Protein AF-A0A3D3F5W1-F1 (afdb_monomer)

pLDDT: mean 97.92, std 2.26, range [75.38, 98.94]

Sequence (136 aa):
VVKTFKEQQRKDGLGPYSFLRVTDRALDTVPNDGYGHPVNPVGLIVSTFRPSDDASTFGFLVPSNLFAVTSLREVAELSEKVTQDKSFSLVCTALADEVQQAIETYAITTHPKYGRVYAFEVDGFGNTYFMDDANV

Radius of gyration: 15.73 Å; Cα contacts (8 Å, |Δi|>4): 222; chains: 1; bounding box: 45×33×44 Å

Structure (mmCIF, N/CA/C/O backbone):
data_AF-A0A3D3F5W1-F1
#
_entry.id   AF-A0A3D3F5W1-F1
#
loop_
_atom_site.group_PDB
_atom_site.id
_atom_site.type_symbol
_atom_site.label_atom_id
_atom_site.label_alt_id
_atom_site.label_comp_id
_atom_site.label_asym_id
_atom_site.label_entity_id
_atom_site.label_seq_id
_atom_site.pdbx_PDB_ins_code
_atom_site.Cartn_x
_atom_site.Cartn_y
_atom_site.Cartn_z
_atom_site.occupancy
_atom_site.B_iso_or_equiv
_atom_site.auth_seq_id
_atom_site.auth_comp_id
_atom_site.auth_asym_id
_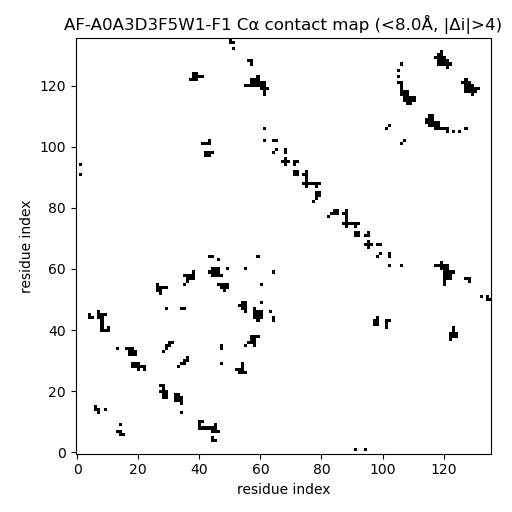atom_site.auth_atom_id
_atom_site.pdbx_PDB_model_num
ATOM 1 N N . VAL A 1 1 ? -2.812 4.359 12.621 1.00 92.44 1 VAL A N 1
ATOM 2 C CA . VAL A 1 1 ? -3.001 3.473 11.448 1.00 92.44 1 VAL A CA 1
ATOM 3 C C . VAL A 1 1 ? -3.776 4.171 10.335 1.00 92.44 1 VAL A C 1
ATOM 5 O O . VAL A 1 1 ? -3.132 4.595 9.391 1.00 92.44 1 VAL A O 1
ATOM 8 N N . VAL A 1 2 ? -5.094 4.407 10.460 1.00 97.62 2 VAL A N 1
ATOM 9 C CA . VAL A 1 2 ? -5.916 5.045 9.398 1.00 97.62 2 VAL A CA 1
ATOM 10 C C . VAL A 1 2 ? -5.320 6.351 8.866 1.00 97.62 2 VAL A C 1
ATOM 12 O O . VAL A 1 2 ? -5.242 6.531 7.657 1.00 97.62 2 VAL A O 1
ATOM 15 N N . LYS A 1 3 ? -4.877 7.250 9.758 1.00 98.31 3 LYS A N 1
ATOM 16 C CA . LYS A 1 3 ? -4.212 8.504 9.370 1.00 98.31 3 LYS A CA 1
ATOM 17 C C . LYS A 1 3 ? -3.035 8.242 8.421 1.00 98.31 3 LYS A C 1
ATOM 19 O O . LYS A 1 3 ? -3.012 8.786 7.329 1.00 98.31 3 LYS A O 1
ATOM 24 N N . THR A 1 4 ? -2.121 7.362 8.821 1.00 98.62 4 THR A N 1
ATOM 25 C CA . THR A 1 4 ? -0.933 6.988 8.044 1.00 98.62 4 THR A CA 1
ATOM 26 C C . THR A 1 4 ? -1.299 6.362 6.702 1.00 98.62 4 THR A C 1
ATOM 28 O O . THR A 1 4 ? -0.712 6.721 5.691 1.00 98.62 4 THR A O 1
ATOM 31 N N . PHE A 1 5 ? -2.291 5.469 6.666 1.00 98.75 5 PHE A N 1
ATOM 32 C CA . PHE A 1 5 ? -2.752 4.875 5.410 1.00 98.75 5 PHE A CA 1
ATOM 33 C C . PHE A 1 5 ? -3.315 5.929 4.456 1.00 98.75 5 PHE A C 1
ATOM 35 O O . PHE A 1 5 ? -2.934 5.944 3.293 1.00 98.75 5 PHE A O 1
ATOM 42 N N . LYS A 1 6 ? -4.135 6.865 4.951 1.00 98.69 6 LYS A N 1
ATOM 43 C CA . LYS A 1 6 ? -4.651 7.981 4.145 1.00 98.69 6 LYS A CA 1
ATOM 44 C C . LYS A 1 6 ? -3.545 8.921 3.665 1.00 98.69 6 LYS A C 1
ATOM 46 O O . LYS A 1 6 ? -3.544 9.316 2.507 1.00 98.69 6 LYS A O 1
ATOM 51 N N . GLU A 1 7 ? -2.572 9.237 4.517 1.00 98.62 7 GLU A N 1
ATOM 52 C CA . GLU A 1 7 ? -1.391 10.019 4.123 1.00 98.62 7 GLU A CA 1
ATOM 53 C C . GLU A 1 7 ? -0.601 9.317 3.008 1.00 98.62 7 GLU A C 1
ATOM 55 O O . GLU A 1 7 ? -0.178 9.961 2.051 1.00 98.62 7 GLU A O 1
ATOM 60 N N . GLN A 1 8 ? -0.459 7.990 3.085 1.00 98.75 8 GLN A N 1
ATOM 61 C CA . GLN A 1 8 ? 0.219 7.185 2.067 1.00 98.75 8 GLN A CA 1
ATOM 62 C C . GLN A 1 8 ? -0.650 6.838 0.848 1.00 98.75 8 GLN A C 1
ATOM 64 O O . GLN A 1 8 ? -0.122 6.284 -0.110 1.00 98.75 8 GLN A O 1
ATOM 69 N N . GLN A 1 9 ? -1.930 7.224 0.797 1.00 98.81 9 GLN A N 1
ATOM 70 C CA . GLN A 1 9 ? -2.658 7.279 -0.481 1.00 98.81 9 GLN A CA 1
ATOM 71 C C . GLN A 1 9 ? -2.150 8.429 -1.369 1.00 98.81 9 GLN A C 1
ATOM 73 O O . GLN A 1 9 ? -2.448 8.453 -2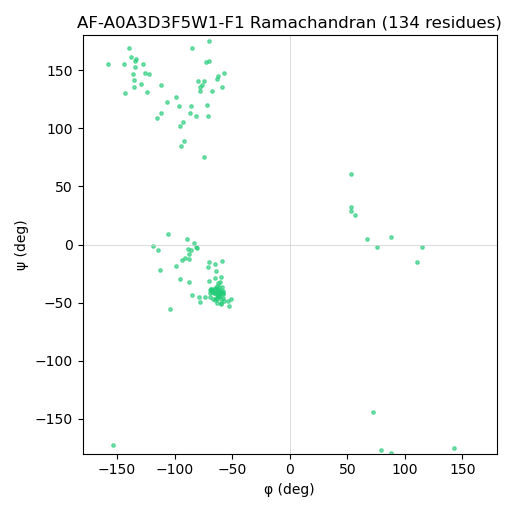.560 1.00 98.81 9 GLN A O 1
ATOM 78 N N . ARG A 1 10 ? -1.392 9.385 -0.797 1.00 98.44 10 ARG A N 1
ATOM 79 C CA . ARG A 1 10 ? -0.700 10.485 -1.495 1.00 98.44 10 ARG A CA 1
ATOM 80 C C . ARG A 1 10 ? -1.589 11.335 -2.415 1.00 98.44 10 ARG A C 1
ATOM 82 O O . ARG A 1 10 ? -1.120 11.909 -3.394 1.00 98.44 10 ARG A O 1
ATOM 89 N N . LYS A 1 11 ? -2.880 11.442 -2.090 1.00 98.31 11 LYS A N 1
ATOM 90 C CA . LYS A 1 11 ? -3.872 12.188 -2.885 1.00 98.31 11 LYS A CA 1
ATOM 91 C C . LYS A 1 11 ? -3.597 13.688 -2.943 1.00 98.31 11 LYS A C 1
ATOM 93 O O . LYS A 1 11 ? -3.762 14.293 -3.995 1.00 98.31 11 LYS A O 1
ATOM 98 N N . ASP A 1 12 ? -3.139 14.255 -1.831 1.00 97.12 12 ASP A N 1
ATOM 99 C CA . ASP A 1 12 ? -2.920 15.699 -1.678 1.00 97.12 12 ASP A CA 1
ATOM 100 C C . ASP A 1 12 ? -1.426 16.083 -1.717 1.00 97.12 12 ASP A C 1
ATOM 102 O O . ASP A 1 12 ? -1.055 17.216 -1.409 1.00 97.12 12 ASP A O 1
ATOM 106 N N . GLY A 1 13 ? -0.546 15.137 -2.067 1.00 96.81 13 GLY A N 1
ATOM 107 C CA . GLY A 1 13 ? 0.903 15.336 -2.131 1.00 96.81 13 GLY A CA 1
ATOM 108 C C . GLY A 1 13 ? 1.702 14.118 -1.666 1.00 96.81 13 GLY A C 1
ATOM 109 O O . GLY A 1 13 ? 1.145 13.072 -1.346 1.00 96.81 13 GLY A O 1
ATOM 110 N N . LEU A 1 14 ? 3.030 14.264 -1.594 1.00 95.94 14 LEU A N 1
ATOM 111 C CA . LEU A 1 14 ? 3.959 13.169 -1.256 1.00 95.94 14 LEU A CA 1
ATOM 112 C C . LEU A 1 14 ? 3.792 12.617 0.172 1.00 95.94 14 LEU A C 1
ATOM 114 O O . LEU A 1 14 ? 4.249 11.513 0.466 1.00 95.94 14 LEU A O 1
ATOM 118 N N . GLY A 1 15 ? 3.112 13.363 1.043 1.00 95.81 15 GLY A N 1
ATOM 119 C CA . GLY A 1 15 ? 2.901 12.993 2.435 1.00 95.81 15 GLY A CA 1
ATOM 120 C C . GLY A 1 15 ? 4.119 13.276 3.325 1.00 95.81 15 GLY A C 1
ATOM 121 O O . GLY A 1 15 ? 5.111 13.852 2.882 1.00 95.81 15 GLY A O 1
ATOM 122 N N . PRO A 1 16 ? 4.037 12.909 4.614 1.00 98.06 16 PRO A N 1
ATOM 123 C CA . PRO A 1 16 ? 5.018 13.310 5.622 1.00 98.06 16 PRO A CA 1
ATOM 124 C C . PRO A 1 16 ? 6.251 12.398 5.704 1.00 98.06 16 PRO A C 1
ATOM 126 O O . PRO A 1 16 ? 7.139 12.661 6.510 1.00 98.06 16 PRO A O 1
ATOM 129 N N . TYR A 1 17 ? 6.291 11.301 4.943 1.00 98.56 17 TYR A N 1
ATOM 130 C CA . TYR A 1 17 ? 7.345 10.294 5.043 1.00 98.56 17 TYR A CA 1
ATOM 131 C C . TYR A 1 17 ? 8.293 10.371 3.847 1.00 98.56 17 TYR A C 1
ATOM 133 O O . TYR A 1 17 ? 7.870 10.190 2.706 1.00 98.56 17 TYR A O 1
ATOM 141 N N . SER A 1 18 ? 9.576 10.565 4.135 1.00 98.44 18 SER A N 1
ATOM 142 C CA . SER A 1 18 ? 10.686 10.329 3.218 1.00 98.44 18 SER A CA 1
ATOM 143 C C . SER A 1 18 ? 11.789 9.569 3.949 1.00 98.44 18 SER A C 1
ATOM 145 O O . SER A 1 18 ? 11.911 9.649 5.175 1.00 98.44 18 SER A O 1
ATOM 147 N N . PHE A 1 19 ? 12.581 8.801 3.207 1.00 98.81 19 PHE A N 1
ATOM 148 C CA . PHE A 1 19 ? 13.645 7.995 3.787 1.00 98.81 19 PHE A CA 1
ATOM 149 C C . PHE A 1 19 ? 14.877 7.949 2.891 1.00 98.81 19 PHE A C 1
ATOM 151 O O . PHE A 1 19 ? 14.789 7.615 1.718 1.00 98.81 19 PHE A O 1
ATOM 158 N N . LEU A 1 20 ? 16.048 8.214 3.463 1.00 98.56 20 LEU A N 1
ATOM 159 C CA . LEU A 1 20 ? 17.333 8.011 2.804 1.00 98.56 20 LEU A CA 1
ATOM 160 C C . LEU A 1 20 ? 18.295 7.341 3.779 1.00 98.56 20 LEU A C 1
ATOM 162 O O . LEU A 1 20 ? 18.348 7.684 4.961 1.00 98.56 20 LEU A O 1
ATOM 166 N N . ARG A 1 21 ? 19.097 6.417 3.259 1.00 98.56 21 ARG A N 1
ATOM 167 C CA . ARG A 1 21 ? 20.212 5.790 3.967 1.00 98.56 21 ARG A CA 1
ATOM 168 C C . ARG A 1 21 ? 21.460 5.870 3.096 1.00 98.56 21 ARG A C 1
ATOM 170 O O . ARG A 1 21 ? 21.396 5.632 1.893 1.00 98.56 21 ARG A O 1
ATOM 177 N N . VAL A 1 22 ? 22.601 6.182 3.709 1.00 98.44 22 VAL A N 1
ATOM 178 C CA . VAL A 1 22 ? 23.911 6.003 3.068 1.00 98.44 22 VAL A CA 1
ATOM 179 C C . VAL A 1 22 ? 24.291 4.535 3.224 1.00 98.44 22 VAL A C 1
ATOM 181 O O . VAL A 1 22 ? 24.511 4.068 4.338 1.00 98.44 22 VAL A O 1
ATOM 184 N N . THR A 1 23 ? 24.289 3.800 2.120 1.00 98.19 23 THR A N 1
ATOM 185 C CA . THR A 1 23 ? 24.445 2.342 2.089 1.00 98.19 23 THR A CA 1
ATOM 186 C C . THR A 1 23 ? 24.937 1.906 0.709 1.00 98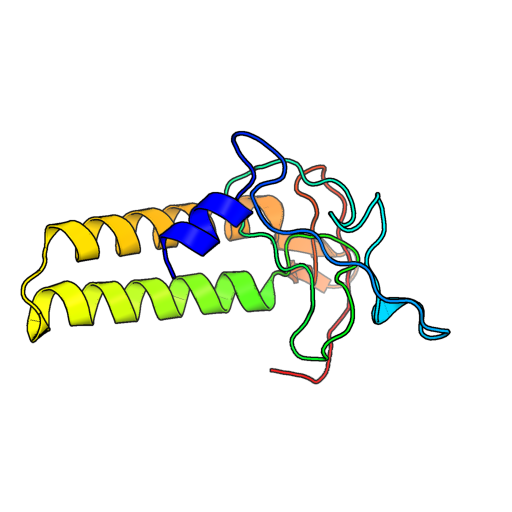.19 23 THR A C 1
ATOM 188 O O . THR A 1 23 ? 24.721 2.613 -0.276 1.00 98.19 23 THR A O 1
ATOM 191 N N . ASP A 1 24 ? 25.606 0.757 0.634 1.00 97.94 24 ASP A N 1
ATOM 192 C CA . ASP A 1 24 ? 25.984 0.092 -0.619 1.00 97.94 24 ASP A CA 1
ATOM 193 C C . ASP A 1 24 ? 24.885 -0.850 -1.148 1.00 97.94 24 ASP A C 1
ATOM 195 O O . ASP A 1 24 ? 24.923 -1.27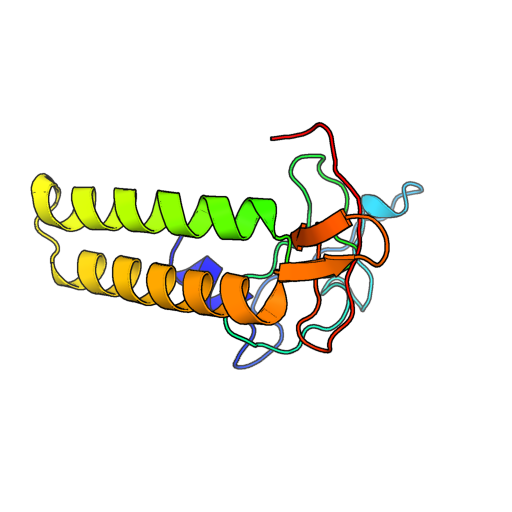2 -2.305 1.00 97.94 24 ASP A O 1
ATOM 199 N N . ARG A 1 25 ? 23.872 -1.147 -0.326 1.00 98.31 25 ARG A N 1
ATOM 200 C CA . ARG A 1 25 ? 22.704 -1.954 -0.691 1.00 98.31 25 ARG A CA 1
ATOM 201 C C . ARG A 1 25 ? 21.621 -1.079 -1.319 1.00 98.31 25 ARG A 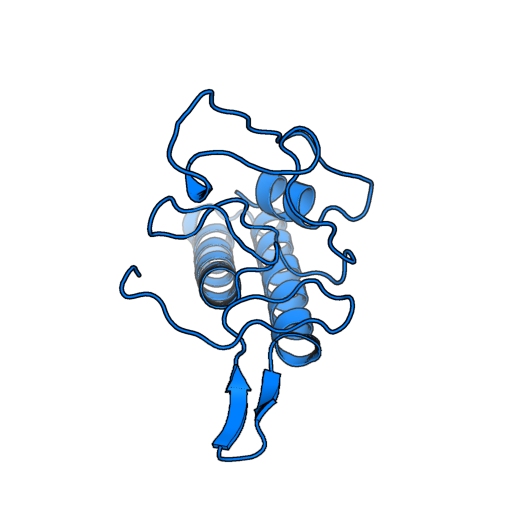C 1
ATOM 203 O O . ARG A 1 25 ? 21.016 -0.251 -0.647 1.00 98.31 25 ARG A O 1
ATOM 210 N N . ALA A 1 26 ? 21.340 -1.282 -2.605 1.00 97.88 26 ALA A N 1
ATOM 211 C CA . ALA A 1 26 ? 20.447 -0.403 -3.367 1.00 97.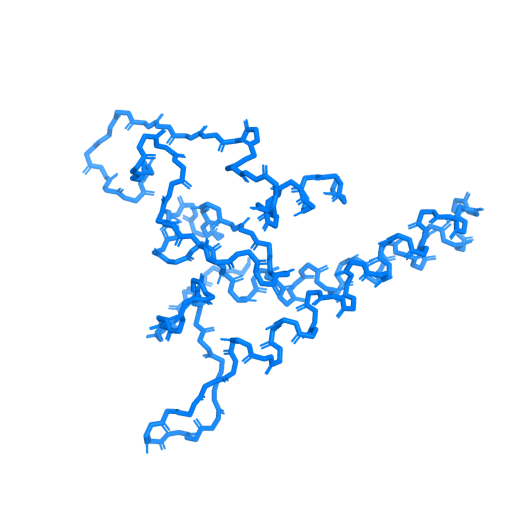88 26 ALA A CA 1
ATOM 212 C C . ALA A 1 26 ? 19.017 -0.300 -2.799 1.00 97.88 26 ALA A C 1
ATOM 214 O O . ALA A 1 26 ? 18.429 0.775 -2.848 1.00 97.88 26 ALA A O 1
ATOM 215 N N . LEU A 1 27 ? 18.474 -1.396 -2.258 1.00 98.00 27 LEU A N 1
ATOM 216 C CA . LEU A 1 27 ? 17.098 -1.456 -1.747 1.00 98.00 27 LEU A CA 1
ATOM 217 C C . LEU A 1 27 ? 16.976 -1.048 -0.270 1.00 98.00 27 LEU A C 1
ATOM 219 O O . LEU A 1 27 ? 15.868 -0.915 0.235 1.00 98.00 27 LEU A O 1
ATOM 223 N N . ASP A 1 28 ? 18.094 -0.766 0.402 1.00 98.31 28 ASP A N 1
ATOM 224 C CA . ASP A 1 28 ? 18.124 -0.237 1.770 1.00 98.31 28 ASP A CA 1
ATOM 225 C C . ASP A 1 28 ? 17.943 1.300 1.808 1.00 98.31 28 ASP A C 1
ATOM 227 O O . ASP A 1 28 ? 18.028 1.917 2.873 1.00 98.31 28 ASP A O 1
ATOM 231 N N . THR A 1 29 ? 17.755 1.945 0.653 1.00 98.50 29 THR A N 1
ATOM 232 C CA . THR A 1 29 ? 17.499 3.383 0.494 1.00 98.50 29 THR A CA 1
ATOM 233 C C . THR A 1 29 ? 16.438 3.607 -0.582 1.00 98.50 29 THR A C 1
ATOM 235 O O . THR A 1 29 ? 16.058 2.678 -1.291 1.00 98.50 29 THR A O 1
ATOM 238 N N . VAL A 1 30 ? 15.924 4.832 -0.700 1.00 98.56 30 VAL A N 1
ATOM 239 C CA . VAL A 1 30 ? 14.736 5.117 -1.513 1.00 98.56 30 VAL A CA 1
ATOM 240 C C . VAL A 1 30 ? 15.047 6.197 -2.561 1.00 98.56 30 VAL A C 1
ATOM 242 O O . VAL A 1 30 ? 15.615 7.236 -2.218 1.00 98.56 30 VAL A O 1
ATOM 245 N N . PRO A 1 31 ? 14.688 5.991 -3.843 1.00 97.81 31 PRO A N 1
ATOM 246 C CA . PRO A 1 31 ? 14.940 6.967 -4.904 1.00 97.81 31 PRO A CA 1
ATOM 247 C C . PRO A 1 31 ? 14.067 8.227 -4.764 1.00 97.81 31 PRO A C 1
ATOM 249 O O . PRO A 1 31 ? 13.176 8.298 -3.916 1.00 97.81 31 PRO A O 1
ATOM 252 N N . ASN A 1 32 ? 14.307 9.214 -5.638 1.00 97.94 32 ASN A N 1
ATOM 253 C CA . ASN A 1 32 ? 13.579 10.492 -5.698 1.00 97.94 32 ASN A CA 1
ATOM 254 C C . ASN A 1 32 ? 13.557 11.217 -4.346 1.00 97.94 32 ASN A C 1
ATOM 256 O O . ASN A 1 32 ? 12.497 11.420 -3.756 1.00 97.94 32 ASN A O 1
ATOM 260 N N . ASP A 1 33 ? 14.748 11.544 -3.838 1.00 97.94 33 ASP A N 1
ATOM 261 C CA . ASP A 1 33 ? 14.948 12.247 -2.563 1.00 97.94 33 ASP A CA 1
ATOM 262 C C . ASP A 1 33 ? 14.231 11.587 -1.371 1.00 97.94 33 ASP A C 1
ATOM 264 O O . ASP A 1 33 ? 13.790 12.243 -0.426 1.00 97.94 33 ASP A O 1
ATOM 268 N N . GLY A 1 34 ? 14.120 10.258 -1.419 1.00 98.25 34 GLY A N 1
ATOM 269 C CA . GLY A 1 34 ? 13.556 9.440 -0.357 1.00 98.25 34 GLY A CA 1
ATOM 270 C C . GLY A 1 34 ? 12.046 9.228 -0.419 1.00 98.25 34 GLY A C 1
ATOM 271 O O . GLY A 1 34 ? 11.489 8.644 0.510 1.00 98.25 34 GLY A O 1
ATOM 272 N N . TYR A 1 35 ? 11.368 9.677 -1.479 1.00 98.44 35 TYR A N 1
ATOM 273 C CA . TYR A 1 35 ? 9.917 9.509 -1.633 1.00 98.44 35 TYR A CA 1
ATOM 274 C C . TYR A 1 35 ? 9.507 8.263 -2.422 1.00 98.44 35 TYR A C 1
ATOM 276 O O . TYR A 1 35 ? 8.333 7.883 -2.386 1.00 98.44 35 TYR A O 1
ATOM 284 N N . GLY A 1 36 ? 10.446 7.614 -3.104 1.00 98.31 36 GLY A N 1
ATOM 285 C CA . GLY A 1 36 ? 10.207 6.414 -3.903 1.00 98.31 36 GLY A CA 1
ATOM 286 C C . GLY A 1 36 ? 9.793 6.750 -5.328 1.00 98.31 36 GLY A C 1
ATOM 287 O O . GLY A 1 36 ? 9.739 7.915 -5.727 1.00 98.31 36 GLY A O 1
ATOM 288 N N . HIS A 1 37 ? 9.531 5.726 -6.136 1.00 98.25 37 HIS A N 1
ATOM 289 C CA . HIS A 1 37 ? 9.017 5.937 -7.487 1.00 98.25 37 HIS A CA 1
ATOM 290 C C . HIS A 1 37 ? 7.638 6.628 -7.451 1.00 98.25 37 HIS A C 1
ATOM 292 O O . HIS A 1 37 ? 6.862 6.383 -6.521 1.00 98.25 37 HIS A O 1
ATOM 298 N N . PRO A 1 38 ? 7.323 7.509 -8.423 1.00 98.12 38 PRO A N 1
ATOM 299 C CA . PRO A 1 38 ? 6.032 8.184 -8.470 1.00 98.12 38 PRO A CA 1
ATOM 300 C C . PRO A 1 38 ? 4.866 7.197 -8.508 1.00 98.12 38 PRO A C 1
ATOM 302 O O . PRO A 1 38 ? 4.960 6.136 -9.120 1.00 98.12 38 PRO A O 1
ATOM 305 N N . VAL A 1 39 ? 3.749 7.593 -7.905 1.00 98.62 39 VAL A N 1
ATOM 306 C CA . VAL A 1 39 ? 2.487 6.854 -7.957 1.00 98.62 39 VAL A CA 1
ATOM 307 C C . VAL A 1 39 ? 1.371 7.763 -8.453 1.00 98.62 39 VAL A C 1
ATOM 309 O O . VAL A 1 39 ? 1.375 8.964 -8.180 1.00 98.62 39 VAL A O 1
ATOM 312 N N . ASN A 1 40 ? 0.402 7.191 -9.159 1.00 98.69 40 ASN A N 1
ATOM 313 C CA . ASN A 1 40 ? -0.879 7.832 -9.414 1.00 98.69 40 ASN A CA 1
ATOM 314 C C . ASN A 1 40 ? -1.792 7.530 -8.214 1.00 98.69 40 ASN A C 1
ATOM 316 O O . ASN A 1 40 ? -2.027 6.351 -7.943 1.00 98.69 40 ASN A O 1
ATOM 320 N N . PRO A 1 41 ? -2.292 8.526 -7.463 1.00 98.50 41 PRO A N 1
ATOM 321 C CA . PRO A 1 41 ? -3.020 8.294 -6.213 1.00 98.50 41 PRO A CA 1
ATOM 322 C C . PRO A 1 41 ? -4.445 7.762 -6.456 1.00 98.50 41 PRO A C 1
ATOM 324 O O . PRO A 1 41 ? -5.441 8.469 -6.311 1.00 98.50 41 PRO A O 1
ATOM 327 N N . VAL A 1 42 ? -4.541 6.482 -6.822 1.00 98.69 42 VAL A N 1
ATOM 328 C CA . VAL A 1 42 ? -5.771 5.803 -7.270 1.00 98.69 42 VAL A CA 1
ATOM 329 C C . VAL A 1 42 ? -6.596 5.159 -6.146 1.00 98.69 42 VAL A C 1
ATOM 331 O O . VAL A 1 42 ? -7.584 4.486 -6.423 1.00 98.69 42 VAL A O 1
ATOM 334 N N . GLY A 1 43 ? -6.195 5.344 -4.885 1.00 98.62 43 GLY A N 1
ATOM 335 C CA . GLY A 1 43 ? -6.878 4.800 -3.700 1.00 98.62 43 GLY A CA 1
ATOM 336 C C . GLY A 1 43 ? -6.111 3.692 -2.972 1.00 98.62 43 GLY A C 1
ATOM 337 O O . GLY A 1 43 ? -6.408 3.423 -1.809 1.00 98.62 43 GLY A O 1
ATOM 338 N N . LEU A 1 44 ? -5.085 3.108 -3.602 1.00 98.88 44 LEU A N 1
ATOM 339 C CA . LEU A 1 44 ? -4.140 2.193 -2.949 1.00 98.88 44 LEU A CA 1
ATOM 340 C C . LEU A 1 44 ? -3.228 2.937 -1.960 1.00 98.88 44 LEU A C 1
ATOM 342 O O . LEU A 1 44 ? -3.027 4.148 -2.059 1.00 98.88 44 LEU A O 1
ATOM 346 N N . ILE A 1 45 ? -2.666 2.196 -1.007 1.00 98.88 45 ILE A N 1
ATOM 347 C CA . ILE A 1 45 ? -1.768 2.704 0.033 1.00 98.88 45 ILE A CA 1
ATOM 348 C C . ILE A 1 45 ? -0.323 2.424 -0.385 1.00 98.88 45 ILE A C 1
ATOM 350 O O . ILE A 1 45 ? 0.026 1.278 -0.686 1.00 98.88 45 ILE A O 1
ATOM 354 N N . VAL A 1 46 ? 0.522 3.457 -0.387 1.00 98.88 46 VAL A N 1
ATOM 355 C CA . VAL A 1 46 ? 1.958 3.301 -0.642 1.00 98.88 46 VAL A CA 1
ATOM 356 C C . VAL A 1 46 ? 2.629 2.543 0.504 1.00 98.88 46 VAL A C 1
ATOM 358 O O . VAL A 1 46 ? 2.474 2.905 1.671 1.00 98.88 46 VAL A O 1
ATOM 361 N N . SER A 1 47 ? 3.432 1.540 0.154 1.00 98.75 47 SER A N 1
ATOM 362 C CA . SER A 1 47 ? 4.402 0.905 1.042 1.00 98.75 47 SER A CA 1
ATOM 363 C C . SER A 1 47 ? 5.797 1.168 0.498 1.00 98.75 47 SER A C 1
ATOM 365 O O . SER A 1 47 ? 6.165 0.621 -0.533 1.00 98.75 47 SER A O 1
ATOM 367 N N . THR A 1 48 ? 6.575 2.014 1.176 1.00 98.62 48 THR A N 1
ATOM 368 C CA . THR A 1 48 ? 7.945 2.349 0.747 1.00 98.62 48 THR A CA 1
ATOM 369 C C . THR A 1 48 ? 8.861 1.121 0.737 1.00 98.62 48 THR A C 1
ATOM 371 O O . THR A 1 48 ? 9.756 1.026 -0.098 1.00 98.62 48 THR A O 1
ATOM 374 N N . PHE A 1 49 ? 8.625 0.184 1.656 1.00 98.75 49 PHE A N 1
ATOM 375 C CA . PHE A 1 49 ? 9.385 -1.052 1.815 1.00 98.75 49 PHE A CA 1
ATOM 376 C C . PHE A 1 49 ? 8.450 -2.262 1.819 1.00 98.75 49 PHE A C 1
ATOM 378 O O . PHE A 1 49 ? 7.261 -2.149 2.136 1.00 98.75 49 PHE A O 1
ATOM 385 N N . ARG A 1 50 ? 8.999 -3.418 1.458 1.00 98.75 50 ARG A N 1
ATOM 386 C CA . ARG A 1 50 ? 8.360 -4.735 1.538 1.00 98.75 50 ARG A CA 1
ATOM 387 C C . ARG A 1 50 ? 8.530 -5.334 2.942 1.00 98.75 50 ARG A C 1
ATOM 389 O O . ARG A 1 50 ? 9.363 -4.849 3.705 1.00 98.75 50 ARG A O 1
ATOM 396 N N . PRO A 1 51 ? 7.826 -6.433 3.270 1.00 98.44 51 PRO A N 1
ATOM 397 C CA . PRO A 1 51 ? 8.101 -7.229 4.471 1.00 98.44 51 PRO A CA 1
ATOM 398 C C . PRO A 1 51 ? 9.527 -7.812 4.546 1.00 98.44 51 PRO A C 1
ATOM 400 O O . PRO A 1 51 ? 9.940 -8.265 5.610 1.00 98.44 51 PRO A O 1
ATOM 403 N N . SER A 1 52 ? 10.280 -7.814 3.439 1.00 98.12 52 SER A N 1
ATOM 404 C CA . SER A 1 52 ? 11.709 -8.163 3.402 1.00 98.12 52 SER A CA 1
ATOM 405 C C . SER A 1 52 ? 12.644 -7.025 3.844 1.00 98.12 52 SER A C 1
ATOM 407 O O . SER A 1 52 ? 13.856 -7.219 3.870 1.00 98.12 52 SER A O 1
ATOM 409 N N . ASP A 1 53 ? 12.097 -5.844 4.153 1.00 98.25 53 ASP A N 1
ATOM 410 C CA . ASP A 1 53 ? 12.799 -4.568 4.356 1.00 98.25 53 ASP A CA 1
ATOM 411 C C . ASP A 1 53 ? 13.456 -3.967 3.097 1.00 98.25 53 ASP A C 1
ATOM 413 O O . ASP A 1 53 ? 14.073 -2.904 3.171 1.00 98.25 53 ASP A O 1
ATOM 417 N N . ASP A 1 54 ? 13.274 -4.576 1.922 1.00 98.56 54 ASP A N 1
ATOM 418 C CA . ASP A 1 54 ? 13.716 -4.003 0.649 1.00 98.56 54 ASP A CA 1
ATOM 419 C C . ASP A 1 54 ? 12.736 -2.938 0.134 1.00 98.56 54 ASP A C 1
ATOM 421 O O . ASP A 1 54 ? 11.514 -3.104 0.206 1.00 98.56 54 ASP A O 1
ATOM 425 N N . ALA A 1 55 ? 13.253 -1.848 -0.438 1.00 98.69 55 ALA A N 1
ATOM 426 C CA . ALA A 1 55 ? 12.441 -0.802 -1.051 1.00 98.69 55 ALA A CA 1
ATOM 427 C C . ALA A 1 55 ? 11.556 -1.353 -2.184 1.00 98.69 55 ALA A C 1
ATOM 429 O O . ALA A 1 55 ? 12.008 -2.109 -3.051 1.00 98.69 55 ALA A O 1
ATOM 430 N N . SER A 1 56 ? 10.292 -0.926 -2.205 1.00 98.69 56 SER A N 1
ATOM 431 C CA . SER A 1 56 ? 9.352 -1.270 -3.273 1.00 98.69 56 SER A CA 1
ATOM 432 C C . SER A 1 56 ? 9.828 -0.711 -4.615 1.00 98.69 56 SER A C 1
ATOM 434 O O . SER A 1 56 ? 10.304 0.427 -4.679 1.00 98.69 56 SER A O 1
ATOM 436 N N . THR A 1 57 ? 9.638 -1.458 -5.701 1.00 98.50 57 THR A N 1
ATOM 437 C CA . THR A 1 57 ? 9.891 -0.948 -7.055 1.00 98.50 57 THR A CA 1
ATOM 438 C C . THR A 1 57 ? 8.743 -0.048 -7.499 1.00 98.50 57 THR A C 1
ATOM 440 O O . THR A 1 57 ? 8.980 1.093 -7.893 1.00 98.50 57 THR A O 1
ATOM 443 N N . PHE A 1 58 ? 7.496 -0.506 -7.359 1.00 98.62 58 PHE A N 1
ATOM 444 C CA . PHE A 1 58 ? 6.322 0.363 -7.465 1.00 98.62 58 PHE A CA 1
ATOM 445 C C . PHE A 1 58 ? 5.627 0.498 -6.114 1.00 98.62 58 PHE A C 1
ATOM 447 O O . PHE A 1 58 ? 5.468 -0.478 -5.386 1.00 98.62 58 PHE A O 1
ATOM 454 N N . GLY A 1 59 ? 5.222 1.725 -5.778 1.00 98.31 59 GLY A N 1
ATOM 455 C CA . GLY A 1 59 ? 4.833 2.072 -4.411 1.00 98.31 59 GLY A CA 1
ATOM 456 C C . GLY A 1 59 ? 3.599 1.339 -3.884 1.00 98.31 59 GLY A C 1
ATOM 457 O O . GLY A 1 59 ? 3.455 1.219 -2.670 1.00 98.31 59 GLY A O 1
ATOM 458 N N . PHE A 1 60 ? 2.706 0.834 -4.742 1.00 98.81 60 PHE A N 1
ATOM 459 C CA . PHE A 1 60 ? 1.551 0.062 -4.287 1.00 98.81 60 PHE A CA 1
ATOM 460 C C . PHE A 1 60 ? 1.871 -1.431 -4.251 1.00 98.81 60 PHE A C 1
ATOM 462 O O . PHE A 1 60 ? 1.635 -2.167 -5.211 1.00 98.81 60 PHE A O 1
ATOM 469 N N . LEU A 1 61 ? 2.380 -1.875 -3.103 1.00 98.88 61 LEU A N 1
ATOM 470 C CA . LEU A 1 61 ? 2.610 -3.282 -2.794 1.00 98.88 61 LEU A CA 1
ATOM 471 C C . LEU A 1 61 ? 1.273 -4.007 -2.586 1.00 98.88 61 LEU A C 1
ATOM 473 O O . LEU A 1 61 ? 0.554 -3.759 -1.611 1.00 98.88 61 LEU A O 1
ATOM 477 N N . VAL A 1 62 ? 0.920 -4.887 -3.521 1.00 98.81 62 VAL A N 1
ATOM 478 C CA . VAL A 1 62 ? -0.412 -5.500 -3.615 1.00 98.81 62 VAL A CA 1
ATOM 479 C C . VAL A 1 62 ? -0.710 -6.437 -2.438 1.00 98.81 62 VAL A C 1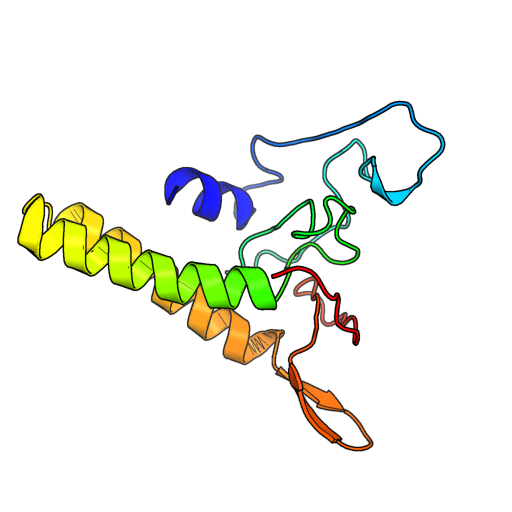
ATOM 481 O O . VAL A 1 62 ? -1.778 -6.269 -1.841 1.00 98.81 62 VAL A O 1
ATOM 484 N N . PRO A 1 63 ? 0.190 -7.356 -2.021 1.00 98.69 63 PRO A N 1
ATOM 485 C CA . PRO A 1 63 ? -0.067 -8.222 -0.868 1.00 98.69 63 PRO A CA 1
ATOM 486 C C . PRO A 1 63 ? -0.335 -7.433 0.419 1.00 98.69 63 PRO A C 1
ATOM 488 O O . PRO A 1 63 ? -1.282 -7.726 1.148 1.00 98.69 63 PRO A O 1
ATOM 491 N N . SER A 1 64 ? 0.426 -6.364 0.667 1.00 98.75 64 SER A N 1
ATOM 492 C CA . SER A 1 64 ? 0.234 -5.524 1.853 1.00 98.75 64 SER A CA 1
ATOM 493 C C . SER A 1 64 ? -1.053 -4.698 1.798 1.00 98.75 64 SER A C 1
ATOM 495 O O . SER A 1 64 ? -1.668 -4.470 2.836 1.00 98.75 64 SER A O 1
ATOM 497 N N . ASN A 1 65 ? -1.514 -4.291 0.610 1.00 98.88 65 ASN A N 1
ATOM 498 C CA . ASN A 1 65 ? -2.823 -3.648 0.457 1.00 98.88 65 ASN A CA 1
ATOM 499 C C . ASN A 1 65 ? -3.975 -4.637 0.716 1.00 98.88 65 ASN A C 1
ATOM 501 O O . ASN A 1 65 ? -4.915 -4.290 1.429 1.00 98.88 65 ASN A O 1
ATOM 505 N N . LEU A 1 66 ? -3.886 -5.878 0.219 1.00 98.75 66 LEU A N 1
ATOM 506 C CA . LEU A 1 66 ? -4.845 -6.948 0.542 1.00 98.75 66 LEU A CA 1
ATOM 507 C C . LEU A 1 66 ? -4.903 -7.215 2.053 1.00 98.75 66 LEU A C 1
ATOM 509 O O . LEU A 1 66 ? -5.985 -7.346 2.634 1.00 98.75 66 LEU A O 1
ATOM 513 N N . PHE A 1 67 ? -3.737 -7.247 2.703 1.00 98.75 67 PHE A N 1
ATOM 514 C CA . PHE A 1 67 ? -3.657 -7.403 4.149 1.00 98.75 67 PHE A CA 1
ATOM 515 C C . PHE A 1 67 ? -4.301 -6.217 4.879 1.00 98.75 67 PHE A C 1
ATOM 517 O O . PHE A 1 67 ? -5.149 -6.419 5.747 1.00 98.75 67 PHE A O 1
ATOM 524 N N . ALA A 1 68 ? -4.001 -4.983 4.458 1.00 98.81 68 ALA A N 1
ATOM 525 C CA . ALA A 1 68 ? -4.582 -3.774 5.036 1.00 98.81 68 ALA A CA 1
ATOM 526 C C . ALA A 1 68 ? -6.117 -3.749 4.954 1.00 98.81 68 ALA A C 1
ATOM 528 O O . ALA A 1 68 ? -6.753 -3.356 5.930 1.00 98.81 68 ALA A O 1
ATOM 529 N N . VAL A 1 69 ? -6.724 -4.198 3.846 1.00 98.88 69 VAL A N 1
ATOM 530 C CA . VAL A 1 69 ? -8.193 -4.317 3.726 1.00 98.88 69 VAL A CA 1
ATOM 531 C C . VAL A 1 69 ? -8.757 -5.218 4.822 1.00 98.88 69 VAL A C 1
ATOM 533 O O . VAL A 1 69 ? -9.708 -4.836 5.508 1.00 98.88 69 VAL A O 1
ATOM 536 N N . THR A 1 70 ? -8.163 -6.397 5.008 1.00 98.75 70 THR A N 1
ATOM 537 C CA . THR A 1 70 ? -8.615 -7.365 6.017 1.00 98.75 70 THR A CA 1
ATOM 538 C C . THR A 1 70 ? -8.460 -6.786 7.421 1.00 98.75 70 THR A C 1
ATOM 540 O O . THR A 1 70 ? -9.437 -6.709 8.166 1.00 98.75 70 THR A O 1
ATOM 543 N N . SER A 1 71 ? -7.278 -6.260 7.748 1.00 98.75 71 SER A N 1
ATOM 544 C CA . SER A 1 71 ? -7.009 -5.674 9.063 1.00 98.75 71 SER A CA 1
ATOM 545 C C . SER A 1 71 ? -7.881 -4.452 9.365 1.00 98.75 71 SER A C 1
ATOM 547 O O . SER A 1 71 ? -8.301 -4.261 10.502 1.00 98.75 71 SER A O 1
ATOM 549 N N . LEU A 1 72 ? -8.198 -3.612 8.374 1.00 98.81 72 LEU A N 1
ATOM 550 C CA . LEU A 1 72 ? -9.105 -2.476 8.568 1.00 98.81 72 LEU A CA 1
ATOM 551 C C . LEU A 1 72 ? -10.527 -2.932 8.908 1.00 98.81 72 LEU A C 1
ATOM 553 O O . LEU A 1 72 ? -11.169 -2.301 9.747 1.00 98.81 72 LEU A O 1
ATOM 557 N N . ARG A 1 73 ? -11.010 -4.025 8.305 1.00 98.75 73 ARG A N 1
ATOM 558 C CA . ARG A 1 73 ? -12.325 -4.605 8.623 1.00 98.75 73 ARG A CA 1
ATOM 559 C C . ARG A 1 73 ? -12.361 -5.187 10.034 1.00 98.75 73 ARG A C 1
ATOM 561 O O . ARG A 1 73 ? -13.319 -4.944 10.762 1.00 98.75 73 ARG A O 1
ATOM 568 N N . GLU A 1 74 ? -11.297 -5.868 10.451 1.00 98.69 74 GLU A N 1
ATOM 569 C CA . GLU A 1 74 ? -11.150 -6.368 11.826 1.00 98.69 74 GLU A CA 1
ATOM 570 C C . GLU A 1 74 ? -11.122 -5.215 12.844 1.00 98.69 74 GLU A C 1
ATOM 572 O O . GLU A 1 74 ? -11.825 -5.247 13.855 1.00 98.69 74 GLU A O 1
ATOM 577 N N . VAL A 1 75 ? -10.370 -4.144 12.557 1.00 98.44 75 VAL A N 1
ATOM 578 C CA . VAL A 1 75 ? -10.351 -2.933 13.394 1.00 98.44 75 VAL A CA 1
ATOM 579 C C . VAL A 1 75 ? -11.728 -2.271 13.443 1.00 98.44 75 VAL A C 1
ATOM 581 O O . VAL A 1 75 ? -12.139 -1.819 14.511 1.00 98.44 75 VAL A O 1
ATOM 584 N N . ALA A 1 76 ? -12.462 -2.226 12.328 1.00 98.62 76 ALA A N 1
ATOM 585 C CA . ALA A 1 76 ? -13.813 -1.672 12.294 1.00 98.62 76 ALA A CA 1
ATOM 586 C C . ALA A 1 76 ? -14.778 -2.460 13.196 1.00 98.62 76 ALA A C 1
ATOM 588 O O . ALA A 1 76 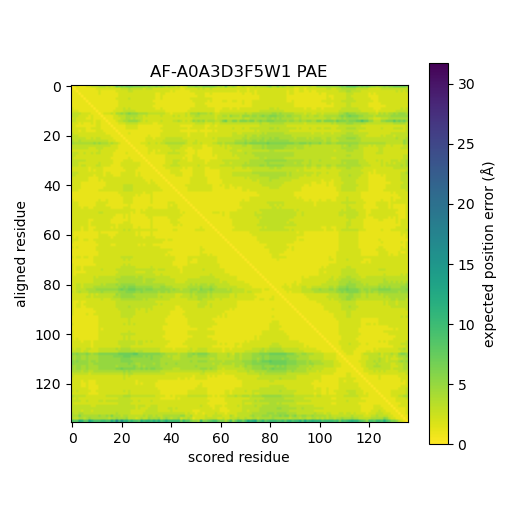? -15.544 -1.852 13.951 1.00 98.62 76 ALA A O 1
ATOM 589 N N . GLU A 1 77 ? -14.710 -3.794 13.168 1.00 98.62 77 GLU A N 1
ATOM 590 C CA . GLU A 1 77 ? -15.516 -4.666 14.027 1.00 98.62 77 GLU A CA 1
ATOM 591 C C . GLU A 1 77 ? -15.193 -4.456 15.513 1.00 98.62 77 GLU A C 1
ATOM 593 O O . GLU A 1 77 ? -16.104 -4.282 16.328 1.00 98.62 77 GLU A O 1
ATOM 598 N N . LEU A 1 78 ? -13.905 -4.424 15.871 1.00 98.44 78 LEU A N 1
ATOM 599 C CA . LEU A 1 78 ? -13.469 -4.158 17.245 1.00 98.44 78 LEU A CA 1
ATOM 600 C C . LEU A 1 78 ? -13.902 -2.764 17.710 1.00 98.44 78 LEU A C 1
ATOM 602 O O . LEU A 1 78 ? -14.379 -2.611 18.837 1.00 98.44 78 LEU A O 1
ATOM 606 N N . SER A 1 79 ? -13.781 -1.761 16.839 1.00 98.25 79 SER A N 1
ATOM 607 C CA . SER A 1 79 ? -14.184 -0.389 17.142 1.00 98.25 79 SER A CA 1
ATOM 608 C C . SER A 1 79 ? -15.675 -0.292 17.457 1.00 98.25 79 SER A C 1
ATOM 610 O O . SER A 1 79 ? -16.074 0.393 18.395 1.00 98.25 79 SER A O 1
ATOM 612 N N . GLU A 1 80 ? -16.519 -0.998 16.704 1.00 98.12 80 GLU A N 1
ATOM 613 C CA . GLU A 1 80 ? -17.963 -0.994 16.930 1.00 98.12 80 GLU A CA 1
ATOM 614 C C . GLU A 1 80 ? -18.363 -1.805 18.171 1.00 98.12 80 GLU A C 1
ATOM 616 O O . GLU A 1 80 ? -19.164 -1.336 18.980 1.00 98.12 80 GLU A O 1
ATOM 621 N N . LYS A 1 81 ? -17.811 -3.012 18.347 1.00 98.25 81 LYS A N 1
ATOM 622 C CA . LYS A 1 81 ? -18.278 -3.957 19.375 1.00 98.25 81 LYS A CA 1
ATOM 623 C C . LYS A 1 81 ? -17.614 -3.783 20.737 1.00 98.25 81 LYS A C 1
ATOM 625 O O . LYS A 1 81 ? -18.249 -4.067 21.749 1.00 98.25 81 LYS A O 1
ATOM 630 N N . VAL A 1 82 ? -16.349 -3.363 20.770 1.00 98.25 82 VAL A N 1
ATOM 631 C CA . VAL A 1 82 ? -15.540 -3.320 21.999 1.00 98.25 82 VAL A CA 1
ATOM 632 C C . VAL A 1 82 ? -15.407 -1.895 22.511 1.00 98.25 82 VAL A C 1
ATOM 634 O O . VAL A 1 82 ? -15.765 -1.623 23.653 1.00 98.25 82 VAL A O 1
ATOM 637 N N . THR A 1 83 ? -14.921 -0.973 21.676 1.00 97.62 83 THR A N 1
ATOM 638 C CA . THR A 1 83 ? -14.734 0.429 22.092 1.00 97.62 83 THR A CA 1
ATOM 639 C C . THR A 1 83 ? -15.985 1.280 21.897 1.00 97.62 83 THR A C 1
ATOM 641 O O . THR A 1 83 ? -16.016 2.415 22.361 1.00 97.62 83 THR A O 1
ATOM 644 N N . GLN A 1 84 ? -17.012 0.736 21.232 1.00 97.94 84 GLN A N 1
ATOM 645 C CA . GLN A 1 84 ? -18.283 1.404 20.933 1.00 97.94 84 GLN A CA 1
ATOM 646 C C . GLN A 1 84 ? -18.122 2.723 20.154 1.00 97.94 84 GLN A C 1
ATOM 648 O O . GLN A 1 84 ? -18.992 3.593 20.188 1.00 97.94 84 GLN A O 1
ATOM 653 N N . ASP A 1 85 ? -17.029 2.862 19.401 1.00 98.19 85 ASP A N 1
ATOM 654 C CA . ASP A 1 85 ? -16.782 3.999 18.522 1.00 98.19 85 ASP A CA 1
ATOM 655 C C . ASP A 1 85 ? -17.247 3.659 17.105 1.00 98.19 85 ASP A C 1
ATOM 657 O O . ASP A 1 85 ? -16.494 3.209 16.233 1.00 98.19 85 ASP A O 1
ATOM 661 N N . LYS A 1 86 ? -18.542 3.877 16.880 1.00 97.94 86 LYS A N 1
ATOM 662 C CA . LYS A 1 86 ? -19.166 3.668 15.572 1.00 97.94 86 LYS A CA 1
ATOM 663 C C . LYS A 1 86 ? -18.623 4.621 14.505 1.00 97.94 86 LYS A C 1
ATOM 665 O O . LYS A 1 86 ? -18.610 4.275 13.326 1.00 97.94 86 LYS A O 1
ATOM 670 N N . SER A 1 87 ? -18.174 5.813 14.898 1.00 98.25 87 SER A N 1
ATOM 671 C CA . SER A 1 87 ? -17.659 6.801 13.951 1.00 98.25 87 SER A CA 1
ATOM 672 C C . SER A 1 87 ? -16.327 6.342 13.361 1.00 98.25 87 SER A C 1
ATOM 674 O O . SER A 1 87 ? -16.160 6.345 12.142 1.00 98.25 87 SER A O 1
ATOM 676 N N . PHE A 1 88 ? -15.422 5.846 14.205 1.00 98.38 88 PHE A N 1
ATOM 677 C CA . PHE A 1 88 ? -14.145 5.306 13.764 1.00 98.38 88 PHE A CA 1
ATOM 678 C C . PHE A 1 88 ? -14.315 3.997 12.986 1.00 98.38 88 PHE A C 1
ATOM 680 O O . PHE A 1 88 ? -13.674 3.827 11.950 1.00 98.38 88 PHE A O 1
ATOM 687 N N . SER A 1 89 ? -15.250 3.132 13.400 1.00 98.56 89 SER A N 1
ATOM 688 C CA . SER A 1 89 ? -15.601 1.920 12.647 1.00 98.56 89 SER A CA 1
ATOM 689 C C . SER A 1 89 ? -15.976 2.234 11.191 1.00 98.56 89 SER A C 1
ATOM 691 O O . SER A 1 89 ? -15.392 1.671 10.265 1.00 98.56 89 SER A O 1
ATOM 693 N N . LEU A 1 90 ? -16.858 3.217 10.967 1.00 98.62 90 LEU A N 1
ATOM 694 C CA . LEU A 1 90 ? -17.247 3.648 9.618 1.00 98.62 90 LEU A CA 1
ATOM 695 C C . LEU A 1 90 ? -16.065 4.192 8.807 1.00 98.62 90 LEU A C 1
ATOM 697 O O . LEU A 1 90 ? -15.982 3.952 7.603 1.00 98.62 90 LEU A O 1
ATOM 701 N N . VAL A 1 91 ? -15.136 4.902 9.451 1.00 98.62 91 VAL A N 1
ATOM 702 C CA . VAL A 1 91 ? -13.924 5.403 8.791 1.00 98.62 91 VAL A CA 1
ATOM 703 C C . VAL A 1 91 ? -13.015 4.254 8.344 1.00 98.62 91 VAL A C 1
ATOM 705 O O . VAL A 1 91 ? -12.466 4.317 7.243 1.00 98.62 91 VAL A O 1
ATOM 708 N N . CYS A 1 92 ? -12.848 3.220 9.171 1.00 98.75 92 CYS A N 1
ATOM 709 C CA . CYS A 1 92 ? -12.074 2.028 8.830 1.00 98.75 92 CYS A CA 1
ATOM 710 C C . CYS A 1 92 ? -12.708 1.251 7.673 1.00 98.75 92 CYS A C 1
ATOM 712 O O . CYS A 1 92 ? -12.014 0.949 6.704 1.00 98.75 92 CYS A O 1
ATOM 714 N N . THR A 1 93 ? -14.018 0.998 7.739 1.00 98.81 93 THR A N 1
ATOM 715 C CA . THR A 1 93 ? -14.764 0.303 6.679 1.00 98.81 93 THR A CA 1
ATOM 716 C C . THR A 1 93 ? -14.677 1.053 5.353 1.00 98.81 93 THR A C 1
ATOM 718 O O . THR A 1 93 ? -14.321 0.458 4.343 1.00 98.81 93 THR A O 1
ATOM 721 N N . ALA A 1 94 ? -14.892 2.373 5.359 1.00 98.81 94 ALA A N 1
ATOM 722 C CA . ALA A 1 94 ? -14.814 3.179 4.143 1.00 98.81 94 ALA A CA 1
ATOM 723 C C . ALA A 1 94 ? -13.424 3.129 3.486 1.00 98.81 94 ALA A C 1
ATOM 725 O O . ALA A 1 94 ? -13.327 3.052 2.264 1.00 98.81 94 ALA A O 1
ATOM 726 N N . LEU A 1 95 ? -12.346 3.151 4.282 1.00 98.88 95 LEU A N 1
ATOM 727 C CA . LEU A 1 95 ? -10.991 3.023 3.744 1.00 98.88 95 LEU A CA 1
ATOM 728 C C . LEU A 1 95 ? -10.724 1.610 3.205 1.00 98.88 95 LEU A C 1
ATOM 730 O O . LEU A 1 95 ? -10.089 1.471 2.165 1.00 98.88 95 LEU A O 1
ATOM 734 N N . ALA A 1 96 ? -11.209 0.569 3.885 1.00 98.88 96 ALA A N 1
ATOM 735 C CA . ALA A 1 96 ? -11.072 -0.808 3.416 1.00 98.88 96 ALA A CA 1
ATOM 736 C C . ALA A 1 96 ? -11.774 -1.016 2.067 1.00 98.88 96 ALA A C 1
ATOM 738 O O . ALA A 1 96 ? -11.203 -1.625 1.167 1.00 98.88 96 ALA A O 1
ATOM 739 N N . ASP A 1 97 ? -12.987 -0.483 1.917 1.00 98.94 97 ASP A N 1
ATOM 740 C CA . ASP A 1 97 ? -13.768 -0.603 0.686 1.00 98.94 97 ASP A CA 1
ATOM 741 C C . ASP A 1 97 ? -13.129 0.171 -0.471 1.00 98.94 97 ASP A C 1
ATOM 743 O O . ASP A 1 97 ? -13.061 -0.336 -1.590 1.00 98.94 97 ASP A O 1
ATOM 747 N N . GLU A 1 98 ? -12.585 1.358 -0.195 1.00 98.88 98 GLU A N 1
ATOM 748 C CA . GLU A 1 98 ? -11.816 2.116 -1.179 1.00 98.88 98 GLU A CA 1
ATOM 749 C C . GLU A 1 98 ? -10.594 1.330 -1.680 1.00 98.88 98 GLU A C 1
ATOM 751 O O . GLU A 1 98 ? -10.394 1.188 -2.889 1.00 98.88 98 GLU A O 1
ATOM 756 N N . VAL A 1 99 ? -9.778 0.806 -0.761 1.00 98.88 99 VAL A N 1
ATOM 757 C CA . VAL A 1 99 ? -8.562 0.064 -1.118 1.00 98.88 99 VAL A CA 1
ATOM 758 C C . VAL A 1 99 ? -8.922 -1.220 -1.865 1.00 98.88 99 VAL A C 1
ATOM 760 O O . VAL A 1 99 ? -8.299 -1.521 -2.880 1.00 98.88 99 VAL A O 1
ATOM 763 N N . GLN A 1 100 ? -9.960 -1.945 -1.433 1.00 98.88 100 GLN A N 1
ATOM 764 C CA . GLN A 1 100 ? -10.452 -3.143 -2.119 1.00 98.88 100 GLN A CA 1
ATOM 765 C C . GLN A 1 100 ? -10.860 -2.837 -3.566 1.00 98.88 100 GLN A C 1
ATOM 767 O O . GLN A 1 100 ? -10.452 -3.545 -4.488 1.00 98.88 100 GLN A O 1
ATOM 772 N N . GLN A 1 101 ? -11.608 -1.754 -3.786 1.00 98.88 101 GLN A N 1
ATOM 773 C CA . GLN A 1 101 ? -12.012 -1.342 -5.129 1.00 98.88 101 GLN A CA 1
ATOM 774 C C . GLN A 1 101 ? -10.802 -0.971 -6.003 1.00 98.88 101 GLN A C 1
ATOM 776 O O . GLN A 1 101 ? -10.755 -1.306 -7.192 1.00 98.88 101 GLN A O 1
ATOM 781 N N . ALA A 1 102 ? -9.796 -0.314 -5.422 1.00 98.75 102 ALA A N 1
ATOM 782 C CA . ALA A 1 102 ? -8.566 0.016 -6.128 1.00 98.75 102 ALA A CA 1
ATOM 783 C C . ALA A 1 102 ? -7.736 -1.242 -6.464 1.00 98.75 102 ALA A C 1
ATOM 785 O O . ALA A 1 102 ? -7.211 -1.347 -7.571 1.00 98.75 102 ALA A O 1
ATOM 786 N N . ILE A 1 103 ? -7.677 -2.244 -5.580 1.00 98.75 103 ILE A N 1
ATOM 787 C CA . ILE A 1 103 ? -7.038 -3.542 -5.864 1.00 98.75 103 ILE A CA 1
ATOM 788 C C . ILE A 1 103 ? -7.712 -4.216 -7.064 1.00 98.75 103 ILE A C 1
ATOM 790 O O . ILE A 1 103 ? -7.037 -4.616 -8.013 1.00 98.75 103 ILE A O 1
ATOM 794 N N . GLU A 1 104 ? -9.041 -4.311 -7.059 1.00 98.25 104 GLU A N 1
ATOM 795 C CA . GLU A 1 104 ? -9.800 -4.955 -8.139 1.00 98.25 104 GLU A CA 1
ATOM 796 C C . GLU A 1 104 ? -9.589 -4.279 -9.498 1.00 98.25 104 GLU A C 1
ATOM 798 O O . GLU A 1 104 ? -9.597 -4.952 -10.531 1.00 98.25 104 GLU A O 1
ATOM 803 N N . THR A 1 105 ? -9.371 -2.962 -9.487 1.00 98.19 105 THR A N 1
ATOM 804 C CA . THR A 1 105 ? -9.205 -2.144 -10.693 1.00 98.19 105 THR A CA 1
ATOM 805 C C . THR A 1 105 ? -7.768 -2.146 -11.216 1.00 98.19 105 THR A C 1
ATOM 807 O O . THR A 1 105 ? -7.561 -2.245 -12.423 1.00 98.19 105 THR A O 1
ATOM 810 N N . TYR A 1 106 ? -6.774 -2.026 -10.330 1.00 98.31 106 TYR A N 1
ATOM 811 C CA . TYR A 1 106 ? -5.389 -1.729 -10.716 1.00 98.31 106 TYR A CA 1
ATOM 812 C C . TYR A 1 106 ? -4.406 -2.876 -10.466 1.00 98.31 106 TYR A C 1
ATOM 814 O O . TYR A 1 106 ? -3.352 -2.901 -11.095 1.00 98.31 106 TYR A O 1
ATOM 822 N N . ALA A 1 107 ? -4.718 -3.821 -9.573 1.00 97.50 107 ALA A N 1
ATOM 823 C CA . ALA A 1 107 ? -3.785 -4.883 -9.185 1.00 97.50 107 ALA A CA 1
ATOM 824 C C . ALA A 1 107 ? -4.025 -6.219 -9.905 1.00 97.50 107 ALA A C 1
ATOM 826 O O . ALA A 1 107 ? -3.124 -7.059 -9.932 1.00 97.50 107 ALA A O 1
ATOM 827 N N . ILE A 1 108 ? -5.207 -6.431 -10.498 1.00 97.06 108 ILE A N 1
ATOM 828 C CA . ILE A 1 108 ? -5.513 -7.633 -11.287 1.00 97.06 108 ILE A CA 1
ATOM 829 C C . ILE A 1 108 ? -5.278 -7.345 -12.766 1.00 97.06 108 ILE A C 1
ATOM 831 O O . ILE A 1 108 ? -5.958 -6.523 -13.373 1.00 97.06 108 ILE A O 1
ATOM 835 N N . THR A 1 109 ? -4.367 -8.089 -13.376 1.00 92.50 109 THR A N 1
ATOM 836 C CA . THR A 1 109 ? -3.961 -7.898 -14.771 1.00 92.50 109 THR A CA 1
ATOM 837 C C . THR A 1 109 ? -3.920 -9.232 -15.513 1.00 92.50 109 THR A C 1
ATOM 839 O O . THR A 1 109 ? -3.901 -10.309 -14.911 1.00 92.50 109 THR A O 1
ATOM 842 N N . THR A 1 110 ? -3.988 -9.179 -16.842 1.00 94.12 110 THR A N 1
ATOM 843 C CA . THR A 1 110 ? -4.034 -10.381 -17.681 1.00 94.12 110 THR A CA 1
ATOM 844 C C . THR A 1 110 ? -2.625 -10.767 -18.109 1.00 94.12 110 THR A C 1
ATOM 846 O O . THR A 1 110 ? -2.042 -10.152 -18.998 1.00 94.12 110 THR A O 1
ATOM 849 N N . HIS A 1 111 ? -2.087 -11.821 -17.502 1.00 93.38 111 HIS A N 1
ATOM 850 C CA . HIS A 1 111 ? -0.830 -12.430 -17.908 1.00 93.38 111 HIS A CA 1
ATOM 851 C C . HIS A 1 111 ? -1.042 -13.320 -19.149 1.00 93.38 111 HIS A C 1
ATOM 853 O O . HIS A 1 111 ? -1.928 -14.182 -19.131 1.00 93.38 111 HIS A O 1
ATOM 859 N N . PRO A 1 112 ? -0.205 -13.216 -20.201 1.00 93.25 112 PRO A N 1
ATOM 860 C CA . PRO A 1 112 ? -0.429 -13.907 -21.479 1.00 93.25 112 PRO A CA 1
ATOM 861 C C . PRO A 1 112 ? -0.485 -15.435 -21.357 1.00 93.25 112 PRO A C 1
ATOM 863 O O . PRO A 1 112 ? -1.148 -16.097 -22.148 1.00 93.25 112 PRO A O 1
ATOM 866 N N . LYS A 1 113 ? 0.195 -16.003 -20.354 1.00 97.31 113 LYS A N 1
ATOM 867 C CA . LYS A 1 113 ? 0.214 -17.451 -20.095 1.00 97.31 113 LYS A CA 1
ATOM 868 C C . LYS A 1 113 ? -0.807 -17.921 -19.053 1.00 97.31 113 LYS A C 1
ATOM 870 O O . LYS A 1 113 ? -1.230 -19.068 -19.109 1.00 97.31 113 LYS A O 1
ATOM 875 N N . TYR A 1 114 ? -1.154 -17.076 -18.081 1.00 96.81 114 TYR A N 1
ATOM 876 C CA . TYR A 1 114 ? -1.845 -17.509 -16.853 1.00 96.81 114 TYR A CA 1
ATOM 877 C C . TYR A 1 114 ? -3.227 -16.866 -16.672 1.00 96.81 114 TYR A C 1
ATOM 879 O O . TYR A 1 114 ? -3.927 -17.182 -15.716 1.00 96.81 114 TYR A O 1
ATOM 887 N N . GLY A 1 115 ? -3.649 -15.996 -17.594 1.00 96.56 115 GLY A N 1
ATOM 888 C CA . GLY A 1 115 ? -4.915 -15.283 -17.481 1.00 96.56 115 GLY A CA 1
ATOM 889 C C . GLY A 1 115 ? -4.856 -14.211 -16.394 1.00 96.56 115 GLY A C 1
ATOM 890 O O . GLY A 1 115 ? -3.836 -13.546 -16.230 1.00 96.56 115 GLY A O 1
ATOM 891 N N . ARG A 1 116 ? -5.961 -14.012 -15.672 1.00 97.12 116 ARG A N 1
ATOM 892 C CA . ARG A 1 116 ? -6.051 -12.984 -14.627 1.00 97.12 116 ARG A CA 1
ATOM 893 C C . ARG A 1 116 ? -5.217 -13.382 -13.412 1.00 97.12 116 ARG A C 1
ATOM 895 O O . ARG A 1 116 ? -5.498 -14.398 -12.785 1.00 97.12 116 ARG A O 1
ATOM 902 N N . VAL A 1 117 ? -4.238 -12.556 -13.072 1.00 97.75 117 VAL A N 1
ATOM 903 C CA . VAL A 1 117 ? -3.361 -12.730 -11.910 1.00 97.75 117 VAL A CA 1
ATOM 904 C C . VAL A 1 117 ? -3.212 -11.404 -11.170 1.00 97.75 117 VAL A C 1
ATOM 906 O O . VAL A 1 117 ? -3.418 -10.338 -11.757 1.00 97.75 117 VAL A O 1
ATOM 909 N N . TYR A 1 118 ? -2.841 -11.466 -9.894 1.00 98.25 118 TYR A N 1
ATOM 910 C CA . TYR A 1 118 ? -2.390 -10.284 -9.167 1.00 98.25 118 TYR A CA 1
ATOM 911 C C . TYR A 1 118 ? -0.959 -9.932 -9.584 1.00 98.25 118 TYR A C 1
ATOM 913 O O . TYR A 1 118 ? -0.112 -10.816 -9.719 1.00 98.25 118 TYR A O 1
ATOM 921 N N . ALA A 1 119 ? -0.691 -8.646 -9.793 1.00 98.19 119 ALA A N 1
ATOM 922 C CA . ALA A 1 119 ? 0.672 -8.131 -9.774 1.00 98.19 119 ALA A CA 1
ATOM 923 C C . ALA A 1 119 ? 1.192 -8.100 -8.328 1.00 98.19 119 ALA A C 1
ATOM 925 O O . ALA A 1 119 ? 0.404 -8.042 -7.386 1.00 98.19 119 ALA A O 1
ATOM 926 N N . PHE A 1 120 ? 2.512 -8.113 -8.153 1.00 98.56 120 PHE A N 1
ATOM 927 C CA . PHE A 1 120 ? 3.134 -7.957 -6.838 1.00 98.56 120 PHE A CA 1
ATOM 928 C C . PHE A 1 120 ? 3.149 -6.488 -6.412 1.00 98.56 120 PHE A C 1
ATOM 930 O O . PHE A 1 120 ? 2.767 -6.144 -5.297 1.00 98.56 120 PHE A O 1
ATOM 937 N N . GLU A 1 121 ? 3.525 -5.607 -7.337 1.00 98.81 121 GLU A N 1
ATOM 938 C CA . GLU A 1 121 ? 3.528 -4.158 -7.146 1.00 98.81 121 GLU A CA 1
ATOM 939 C C . GLU A 1 121 ? 2.953 -3.452 -8.373 1.00 98.81 121 GLU A C 1
ATOM 941 O O . GLU A 1 121 ? 3.145 -3.897 -9.511 1.00 98.81 121 GLU A O 1
ATOM 946 N N . VAL A 1 122 ? 2.273 -2.330 -8.141 1.00 98.75 122 VAL A N 1
ATOM 947 C CA . VAL A 1 122 ? 1.738 -1.443 -9.183 1.00 98.75 122 VAL A CA 1
ATOM 948 C C . VAL A 1 122 ? 1.971 0.022 -8.816 1.00 98.75 122 VAL A C 1
ATOM 950 O O . VAL A 1 122 ? 2.223 0.353 -7.659 1.00 98.75 122 VAL A O 1
ATOM 953 N N . ASP A 1 123 ? 1.900 0.921 -9.795 1.00 98.62 123 ASP A N 1
ATOM 954 C CA . ASP A 1 123 ? 2.094 2.366 -9.582 1.00 98.62 123 ASP A CA 1
ATOM 955 C C . ASP A 1 123 ? 0.836 3.212 -9.837 1.00 98.62 123 ASP A C 1
ATOM 957 O O . ASP A 1 123 ? 0.841 4.421 -9.617 1.00 98.62 123 ASP A O 1
ATOM 961 N N . GLY A 1 124 ? -0.249 2.593 -10.314 1.00 98.25 124 GLY A N 1
ATOM 962 C CA . GLY A 1 124 ? -1.490 3.278 -10.693 1.00 98.25 124 GLY A CA 1
ATOM 963 C C . GLY A 1 124 ? -1.432 4.038 -12.030 1.00 98.25 124 GLY A C 1
ATOM 964 O O . GLY A 1 124 ? -2.451 4.586 -12.452 1.00 98.25 124 GLY A O 1
ATOM 965 N N . PHE A 1 125 ? -0.287 4.066 -12.719 1.00 98.38 125 PHE A N 1
ATOM 966 C CA . PHE A 1 125 ? -0.156 4.557 -14.100 1.00 98.38 125 PHE A CA 1
ATOM 967 C C . PHE A 1 125 ? -0.346 3.443 -15.139 1.00 98.38 125 PHE A C 1
ATOM 969 O O . PHE A 1 125 ? -0.502 3.723 -16.326 1.00 98.38 125 PHE A O 1
ATOM 976 N N . GLY A 1 126 ? -0.353 2.186 -14.690 1.00 96.69 126 GLY A N 1
ATOM 977 C CA . GLY A 1 126 ? -0.509 0.995 -15.524 1.00 96.69 126 GLY A CA 1
ATOM 978 C C . GLY A 1 126 ? 0.732 0.104 -15.546 1.00 96.69 126 GLY A C 1
ATOM 979 O O . GLY A 1 126 ? 0.690 -0.962 -16.162 1.00 96.69 126 GLY A O 1
ATOM 980 N N . ASN A 1 127 ? 1.818 0.493 -14.865 1.00 98.12 127 ASN A N 1
ATOM 981 C CA . ASN A 1 127 ? 2.962 -0.391 -14.698 1.00 98.12 127 ASN A CA 1
ATOM 982 C C . ASN A 1 127 ? 2.636 -1.475 -13.669 1.00 98.12 127 ASN A C 1
ATOM 984 O O . ASN A 1 127 ? 1.977 -1.237 -12.654 1.00 98.12 127 ASN A O 1
ATOM 988 N N . THR A 1 128 ? 3.106 -2.685 -13.957 1.00 97.56 128 THR A N 1
ATOM 989 C CA . THR A 1 128 ? 2.884 -3.868 -13.126 1.00 97.56 128 THR A CA 1
ATOM 990 C C . THR A 1 128 ? 4.195 -4.619 -12.981 1.00 97.56 128 THR A C 1
ATOM 992 O O . THR A 1 128 ? 4.929 -4.795 -13.956 1.00 97.56 128 THR A O 1
ATOM 995 N N . TYR A 1 129 ? 4.502 -5.052 -11.762 1.00 97.75 129 TYR A N 1
ATOM 996 C CA . TYR A 1 129 ? 5.664 -5.880 -11.484 1.00 97.75 129 TYR A CA 1
ATOM 997 C C . TYR A 1 129 ? 5.211 -7.280 -11.076 1.00 97.75 129 TYR A C 1
ATOM 999 O O . TYR A 1 129 ? 4.555 -7.463 -10.050 1.00 97.75 129 TYR A O 1
ATOM 1007 N N . PHE A 1 130 ? 5.514 -8.269 -11.918 1.00 96.94 130 PHE A N 1
ATOM 1008 C CA . PHE A 1 130 ? 5.142 -9.666 -11.703 1.00 96.94 130 PHE A CA 1
ATOM 1009 C C . PHE A 1 130 ? 6.287 -10.428 -11.048 1.00 96.94 130 PHE A C 1
ATOM 1011 O O . PHE A 1 130 ? 7.240 -10.827 -11.717 1.00 96.94 130 PHE A O 1
ATOM 1018 N N . MET A 1 131 ? 6.168 -10.647 -9.747 1.00 97.56 131 MET A N 1
ATOM 1019 C CA . MET A 1 131 ? 7.052 -11.503 -8.967 1.00 97.56 131 MET A CA 1
ATOM 1020 C C . MET A 1 131 ? 6.293 -12.031 -7.748 1.00 97.56 131 MET A C 1
ATOM 1022 O O . MET A 1 131 ? 5.088 -11.820 -7.626 1.00 97.56 131 MET A O 1
ATOM 1026 N N . ASP A 1 132 ? 7.005 -12.706 -6.862 1.00 97.62 132 ASP A N 1
ATOM 1027 C CA . ASP A 1 132 ? 6.590 -12.911 -5.484 1.00 97.62 132 ASP A CA 1
ATOM 1028 C C . ASP A 1 132 ? 7.843 -12.876 -4.606 1.00 97.62 132 ASP A C 1
ATOM 1030 O O . ASP A 1 132 ? 8.948 -13.128 -5.102 1.00 97.62 132 ASP A O 1
ATOM 1034 N N . ASP A 1 133 ? 7.675 -12.544 -3.334 1.00 97.06 133 ASP A N 1
ATOM 1035 C CA . ASP A 1 133 ? 8.743 -12.535 -2.337 1.00 97.06 133 ASP A CA 1
ATOM 1036 C C . ASP A 1 133 ? 8.367 -13.477 -1.188 1.00 97.06 133 ASP A C 1
AT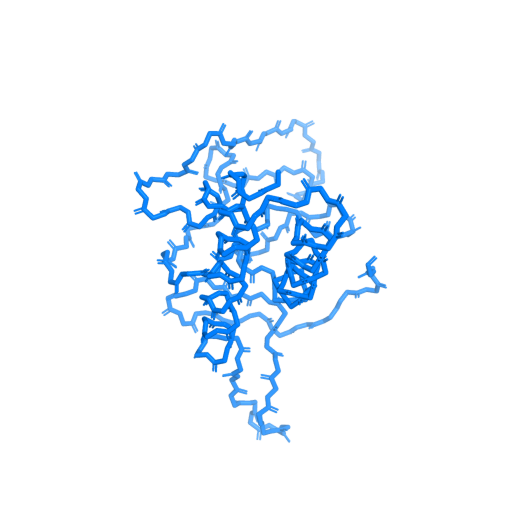OM 1038 O O . ASP A 1 133 ? 7.192 -13.654 -0.881 1.00 97.06 133 ASP A O 1
ATOM 1042 N N . ALA A 1 134 ? 9.350 -14.136 -0.573 1.00 96.69 134 ALA A N 1
ATOM 1043 C CA . ALA A 1 134 ? 9.075 -15.171 0.423 1.00 96.69 134 ALA A CA 1
ATOM 1044 C C . ALA A 1 134 ? 8.521 -14.615 1.746 1.00 96.69 134 ALA A C 1
ATOM 1046 O O . ALA A 1 134 ? 7.971 -15.379 2.545 1.00 96.69 134 ALA A O 1
ATOM 1047 N N . ASN A 1 135 ? 8.706 -13.320 2.009 1.00 96.69 135 ASN A N 1
ATOM 1048 C CA . ASN A 1 135 ? 8.280 -12.689 3.246 1.00 96.69 135 ASN A CA 1
ATOM 1049 C C . ASN A 1 135 ? 6.766 -12.407 3.250 1.00 96.69 135 ASN A C 1
ATOM 1051 O O . ASN A 1 135 ? 6.209 -11.890 2.282 1.00 96.69 135 ASN A O 1
ATOM 1055 N N . VAL A 1 136 ? 6.123 -12.716 4.385 1.00 75.38 136 VAL A N 1
ATOM 1056 C CA . VAL A 1 136 ? 4.688 -12.505 4.656 1.00 75.38 136 VAL A CA 1
ATOM 1057 C C . VAL A 1 136 ? 4.510 -11.422 5.707 1.00 75.38 136 VAL A C 1
ATOM 1059 O O . VAL A 1 136 ? 5.179 -11.532 6.761 1.00 75.38 136 VAL A O 1
#

Solvent-accessible surface area (backbone atoms only — not comparable to full-atom values): 7447 Å² total; per-residue (Å²): 106,72,68,59,46,57,42,34,20,34,74,93,42,83,53,95,65,65,43,79,52,94,68,91,54,76,41,68,28,39,53,71,92,14,62,37,53,80,62,45,56,67,48,43,42,50,31,70,48,44,81,77,62,36,40,40,78,30,26,30,36,37,68,60,44,58,48,48,30,53,53,26,45,53,51,17,51,46,26,42,74,71,72,60,36,54,69,59,14,52,53,29,40,53,52,20,52,43,29,49,54,26,41,68,66,65,36,52,44,76,42,98,89,73,42,77,41,73,35,36,20,22,22,65,81,75,56,70,41,84,66,87,70,94,59,123

Nearest PDB structures (foldseek):
  3p2c-assembly1_B  TM=1.004E+00  e=1.433E-19  Bacteroides ovatus ATCC 8483
  2p0v-assembly1_B  TM=1.000E+00  e=5.556E-19  Bacteroides thetaiotaomicron VPI-5482
  3on6-assembly1_B  TM=1.000E+00  e=3.317E-18  Bacteroides ovatus ATCC 8483
  6rqk-assembly1_A  TM=9.652E-01  e=1.411E-13  Clostridium perfringens str. 13
  5m7y-assembly1_A  TM=9.655E-01  e=1.698E-13  Clostridium perfringens str. 13

Mean predicted aligned error: 2.24 Å

Foldseek 3Di:
DLVLQVQQLQPPHLGDDFFADDDPDPQLGAPDRRSHDAADSQLAGFDQADLVNGGDNARRQLVVLVVLLVVLQVVLVCCCPPVVNNVSSVSSNVSSVSSVVSCVVQQWDQDPPPGTDGFRHDRNPNDGHRDDDPGD

Secondary structure (DSSP, 8-state):
-HHHHHHHT-TTSS-S-------SSGGGS-TTTTT-S----SSPPP-SB-TTSPBPSSSEEHHHHHHHHHHHHHHHHHHHHTS--HHHHHHHHHHHHHHHHHHHHHTEEEETTTEEEE-SEE-SSS-EE----S--